Protein AF-A0A8D4VR75-F1 (afdb_monomer)

Solvent-accessible surface area (backbone atoms only — not comparable to full-atom values): 4114 Å² total; per-residue (Å²): 124,54,26,84,90,54,66,36,34,62,70,61,51,51,55,38,38,77,71,71,51,73,48,70,66,67,45,22,76,76,49,49,35,62,75,69,86,45,84,32,46,69,61,49,54,51,52,46,49,53,52,50,51,60,62,67,70,65,81,87,78,91,73,93,83,134

Radius of gyration: 14.33 Å; Cα contacts (8 Å, |Δi|>4): 53; chains: 1; bounding box: 46×24×29 Å

Structure (mmCIF, N/CA/C/O backbone):
data_AF-A0A8D4VR75-F1
#
_entry.id   AF-A0A8D4VR75-F1
#
loop_
_atom_site.group_PDB
_atom_site.id
_atom_site.type_symbol
_atom_site.label_atom_id
_atom_site.label_alt_id
_atom_site.label_comp_id
_atom_site.label_asym_id
_atom_site.label_entity_id
_atom_site.label_seq_id
_atom_site.pdbx_PDB_ins_code
_atom_site.Cartn_x
_atom_site.Cartn_y
_atom_site.Cartn_z
_atom_site.occupancy
_atom_site.B_iso_or_equiv
_atom_site.auth_seq_id
_atom_site.auth_comp_id
_atom_site.auth_asym_id
_atom_site.auth_atom_id
_atom_site.pdbx_PDB_model_num
ATOM 1 N N . MET A 1 1 ? -3.813 -2.685 -11.779 1.00 84.50 1 MET A N 1
ATOM 2 C CA . MET A 1 1 ? -2.733 -3.340 -10.997 1.00 84.50 1 MET A CA 1
ATOM 3 C C . MET A 1 1 ? -1.794 -2.240 -10.531 1.00 84.50 1 MET A C 1
ATOM 5 O O . MET A 1 1 ? -1.695 -1.275 -11.271 1.00 84.50 1 MET A O 1
ATOM 9 N N . LEU A 1 2 ? -1.206 -2.321 -9.333 1.00 93.56 2 LEU A N 1
ATOM 10 C CA . LEU A 1 2 ? -0.375 -1.239 -8.776 1.00 93.56 2 LEU A CA 1
ATOM 11 C C . LEU A 1 2 ? 1.120 -1.596 -8.772 1.00 93.56 2 LEU A C 1
ATOM 13 O O . LEU A 1 2 ? 1.933 -0.785 -9.182 1.00 93.56 2 LEU A O 1
ATOM 17 N N . CYS A 1 3 ? 1.480 -2.826 -8.395 1.00 96.00 3 CYS A N 1
ATOM 18 C CA . CYS A 1 3 ? 2.850 -3.332 -8.508 1.00 96.00 3 CYS A CA 1
ATOM 19 C C . CYS A 1 3 ? 2.870 -4.592 -9.389 1.00 96.00 3 CYS A C 1
ATOM 21 O O . CYS A 1 3 ? 2.307 -5.612 -8.980 1.00 96.00 3 CYS A O 1
ATOM 23 N N . PRO A 1 4 ? 3.496 -4.562 -10.581 1.00 92.00 4 PRO A N 1
ATOM 24 C CA . PRO A 1 4 ? 3.577 -5.732 -11.451 1.00 92.00 4 PRO A CA 1
ATOM 25 C C . PRO A 1 4 ? 4.464 -6.846 -10.880 1.00 92.00 4 PRO A C 1
ATOM 27 O O . PRO A 1 4 ? 4.148 -8.014 -11.073 1.00 92.00 4 PRO A O 1
ATOM 30 N N . CYS A 1 5 ? 5.523 -6.506 -10.135 1.00 95.06 5 CYS A N 1
ATOM 31 C CA . CYS A 1 5 ? 6.472 -7.483 -9.591 1.00 95.06 5 CYS A CA 1
ATOM 32 C C . CYS A 1 5 ? 5.851 -8.421 -8.551 1.00 95.06 5 CYS A C 1
ATOM 34 O O . CYS A 1 5 ? 6.090 -9.622 -8.594 1.00 95.06 5 CYS A O 1
ATOM 36 N N . SER A 1 6 ? 5.062 -7.881 -7.618 1.00 93.06 6 SER A N 1
ATOM 37 C CA . SER A 1 6 ? 4.454 -8.659 -6.531 1.00 93.06 6 SER A CA 1
ATOM 38 C C . SER A 1 6 ? 2.998 -9.047 -6.789 1.00 93.06 6 SER A C 1
ATOM 40 O O . SER A 1 6 ? 2.404 -9.789 -6.011 1.00 93.06 6 SER A O 1
ATOM 42 N N . GLY A 1 7 ? 2.383 -8.544 -7.862 1.00 94.50 7 GLY A N 1
ATOM 43 C CA . GLY A 1 7 ? 0.964 -8.783 -8.116 1.00 94.50 7 GLY A CA 1
ATOM 44 C C . GLY A 1 7 ? 0.018 -7.832 -7.377 1.00 94.50 7 GLY A C 1
ATOM 45 O O . GLY A 1 7 ? -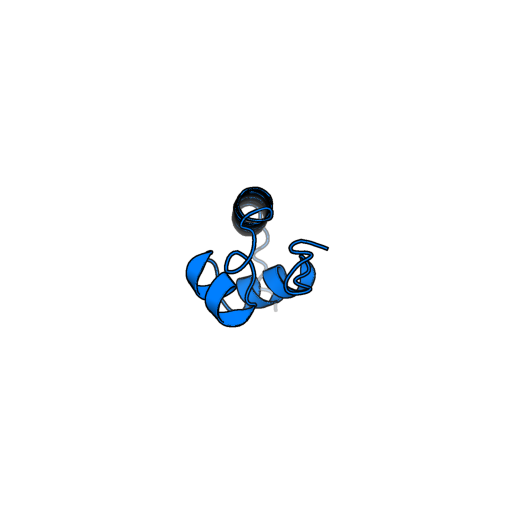1.204 -7.980 -7.487 1.00 94.50 7 GLY A O 1
ATOM 46 N N . THR A 1 8 ? 0.538 -6.857 -6.625 1.00 96.38 8 THR A N 1
ATOM 47 C CA . THR A 1 8 ? -0.273 -6.011 -5.741 1.00 96.38 8 THR A CA 1
ATOM 48 C C . THR A 1 8 ? -1.223 -5.102 -6.521 1.00 96.38 8 THR A C 1
ATOM 50 O O . THR A 1 8 ? -0.861 -4.439 -7.497 1.00 96.38 8 THR A O 1
ATOM 53 N N . ARG A 1 9 ? -2.486 -5.062 -6.084 1.00 96.62 9 ARG A N 1
ATOM 54 C CA . ARG A 1 9 ? -3.575 -4.271 -6.682 1.00 96.62 9 ARG A CA 1
ATOM 55 C C . ARG A 1 9 ? -4.064 -3.213 -5.694 1.00 96.62 9 ARG A C 1
ATOM 57 O O . ARG A 1 9 ? -4.044 -3.460 -4.492 1.00 96.62 9 ARG A O 1
ATOM 64 N N . LYS A 1 10 ? -4.610 -2.103 -6.208 1.00 95.50 10 LYS A N 1
ATOM 65 C CA . LYS A 1 10 ? -5.221 -1.028 -5.402 1.00 95.50 10 LYS A CA 1
ATOM 66 C C . LYS A 1 10 ? -6.241 -1.554 -4.379 1.00 95.50 10 LYS A C 1
ATOM 68 O O . LYS A 1 10 ? -6.221 -1.133 -3.234 1.00 95.50 10 LYS A O 1
ATOM 73 N N . SER A 1 11 ? -7.057 -2.550 -4.738 1.00 95.69 11 SER A N 1
ATOM 74 C CA . SER A 1 11 ? -8.031 -3.160 -3.817 1.00 95.69 11 SER A CA 1
ATOM 75 C C . SER A 1 11 ? -7.400 -3.826 -2.588 1.00 95.69 11 SER A C 1
ATOM 77 O O . SER A 1 11 ? -7.953 -3.741 -1.496 1.00 95.69 11 SER A O 1
ATOM 79 N N . LYS A 1 12 ? -6.229 -4.463 -2.735 1.00 95.62 12 LYS A N 1
ATOM 80 C CA . LYS A 1 12 ? -5.488 -5.052 -1.608 1.00 95.62 12 LYS A CA 1
ATOM 81 C C . LYS A 1 12 ? -4.947 -3.959 -0.686 1.00 95.62 12 LYS A C 1
ATOM 83 O O . LYS A 1 12 ? -5.035 -4.113 0.526 1.00 95.62 12 LYS A O 1
ATOM 88 N N . ILE A 1 13 ? -4.432 -2.871 -1.262 1.00 95.50 13 ILE A N 1
ATOM 89 C CA . ILE A 1 13 ? -3.945 -1.707 -0.512 1.00 95.50 13 ILE A CA 1
ATOM 90 C C . ILE A 1 13 ? -5.087 -1.044 0.259 1.00 95.50 13 ILE A C 1
ATOM 92 O O . ILE A 1 13 ? -4.970 -0.839 1.458 1.00 95.50 13 ILE A O 1
ATOM 96 N N . LEU A 1 14 ? -6.230 -0.820 -0.389 1.00 95.38 14 LEU A N 1
ATOM 97 C CA . LEU A 1 14 ? -7.410 -0.246 0.253 1.00 95.38 14 LEU A CA 1
ATOM 98 C C . LEU A 1 14 ? -7.943 -1.125 1.397 1.00 95.38 14 LEU A C 1
ATOM 100 O O . LEU A 1 14 ? -8.368 -0.613 2.428 1.00 95.38 14 LEU A O 1
ATOM 104 N N . ALA A 1 15 ? -7.919 -2.451 1.238 1.00 96.00 15 ALA A N 1
ATOM 105 C CA . ALA A 1 15 ? -8.303 -3.370 2.309 1.00 96.00 15 ALA A CA 1
ATOM 106 C C . ALA A 1 15 ? -7.346 -3.291 3.511 1.00 96.00 15 ALA A C 1
ATOM 108 O O . ALA A 1 15 ? -7.792 -3.367 4.649 1.00 96.00 15 ALA A O 1
ATOM 109 N N . LEU A 1 16 ? -6.043 -3.123 3.266 1.00 95.94 16 LEU A N 1
ATOM 110 C CA . LEU A 1 16 ? -5.042 -2.913 4.315 1.00 95.94 16 LEU A CA 1
ATOM 111 C C . LEU A 1 16 ? -5.215 -1.554 5.003 1.00 95.94 16 LEU A C 1
ATOM 113 O O . LEU A 1 16 ? -5.181 -1.490 6.229 1.00 95.94 16 LEU A O 1
ATOM 117 N N . TYR A 1 17 ? -5.497 -0.507 4.231 1.00 95.38 17 TYR A N 1
ATOM 118 C CA . TYR A 1 17 ? -5.764 0.834 4.743 1.00 95.38 17 TYR A CA 1
ATOM 119 C C . TYR A 1 17 ? -6.969 0.849 5.691 1.00 95.38 17 TYR A C 1
ATOM 121 O O . TYR A 1 17 ? -6.881 1.353 6.806 1.00 95.38 17 TYR A O 1
ATOM 129 N N . GLN A 1 18 ? -8.069 0.189 5.311 1.00 93.38 18 GLN A N 1
ATOM 130 C CA . GLN A 1 18 ? -9.252 0.022 6.169 1.00 93.38 18 GLN A CA 1
ATOM 131 C C . GLN A 1 18 ? -8.988 -0.810 7.436 1.00 93.38 18 GLN A C 1
ATOM 133 O O . GLN A 1 18 ? -9.729 -0.702 8.407 1.00 93.38 18 GLN A O 1
ATOM 138 N N . GLN A 1 19 ? -7.936 -1.632 7.4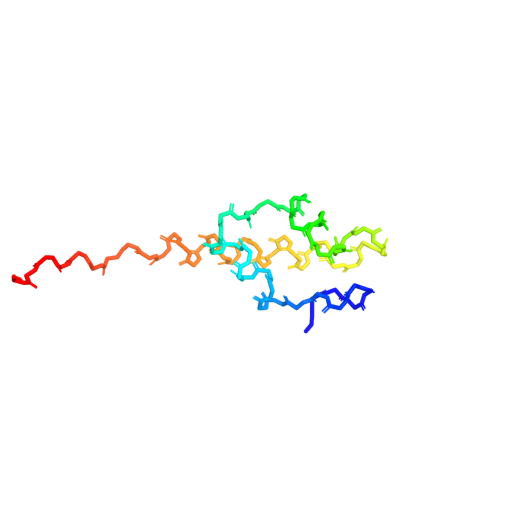47 1.00 95.00 19 GLN A N 1
ATOM 139 C CA . GLN A 1 19 ? -7.476 -2.360 8.635 1.00 95.00 19 GLN A CA 1
ATOM 140 C C . GLN A 1 19 ? -6.531 -1.520 9.514 1.00 95.00 19 GLN A C 1
ATOM 142 O O . GLN A 1 19 ? -5.991 -2.041 10.488 1.00 95.00 19 GLN A O 1
ATOM 147 N N . GLY A 1 20 ? -6.309 -0.248 9.169 1.00 94.62 20 GLY A N 1
ATOM 148 C CA . GLY A 1 20 ? -5.416 0.668 9.880 1.00 94.62 20 GLY A CA 1
ATOM 149 C C . GLY A 1 20 ? -3.958 0.615 9.422 1.00 94.62 20 GLY A C 1
ATOM 150 O O . GLY A 1 20 ? -3.113 1.253 10.039 1.00 94.62 20 GLY A O 1
ATOM 151 N N . VAL A 1 21 ? -3.640 -0.123 8.354 1.00 96.12 21 VAL A N 1
ATOM 152 C CA . VAL A 1 21 ? -2.289 -0.144 7.777 1.00 96.12 21 VAL A CA 1
ATOM 153 C C . VAL A 1 21 ? -2.186 0.965 6.736 1.00 96.12 21 VAL A C 1
ATOM 155 O O . VAL A 1 21 ? -2.541 0.768 5.573 1.00 96.12 21 VAL A O 1
ATOM 158 N N . THR A 1 22 ? -1.7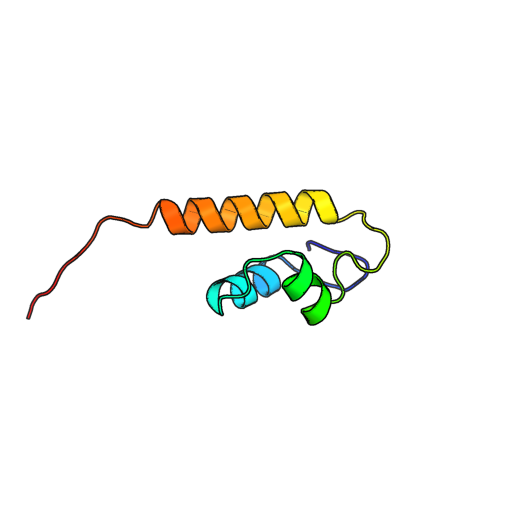45 2.142 7.167 1.00 94.44 22 THR A N 1
ATOM 159 C CA . THR A 1 22 ? -1.761 3.369 6.353 1.00 94.44 22 THR A CA 1
ATOM 160 C C . THR A 1 22 ? -0.382 3.798 5.855 1.00 94.44 22 THR A C 1
ATOM 162 O O . THR A 1 22 ? -0.295 4.654 4.976 1.00 94.44 22 THR A O 1
ATOM 165 N N . ASP A 1 23 ? 0.692 3.196 6.366 1.00 94.00 23 ASP A N 1
ATOM 166 C CA . ASP A 1 23 ? 2.069 3.523 6.008 1.00 94.00 23 ASP A CA 1
ATOM 167 C C . ASP A 1 23 ? 2.639 2.599 4.918 1.00 94.00 23 ASP A C 1
ATOM 169 O O . ASP A 1 23 ? 2.355 1.399 4.847 1.00 94.00 23 ASP A O 1
ATOM 173 N N . LEU A 1 24 ? 3.477 3.176 4.052 1.00 93.69 24 LEU A N 1
ATOM 174 C CA . LEU A 1 24 ? 4.068 2.476 2.911 1.00 93.69 24 LEU A CA 1
ATOM 175 C C . LEU A 1 24 ? 4.936 1.282 3.340 1.00 93.69 24 LEU A C 1
ATOM 177 O O . LEU A 1 24 ? 4.951 0.262 2.652 1.00 93.69 24 LEU A O 1
ATOM 181 N N . GLU A 1 25 ? 5.643 1.396 4.465 1.00 94.56 25 GLU A N 1
ATOM 182 C CA . GLU A 1 25 ? 6.555 0.363 4.962 1.00 94.56 25 GLU A CA 1
ATOM 183 C C . GLU A 1 25 ? 5.794 -0.900 5.390 1.00 94.56 25 GLU A C 1
ATOM 185 O O . GLU A 1 25 ? 6.071 -1.998 4.903 1.00 94.56 25 GLU A O 1
ATOM 190 N N . SER A 1 26 ? 4.764 -0.754 6.221 1.00 96.12 26 SER A N 1
ATOM 191 C CA . SER A 1 26 ? 3.911 -1.859 6.668 1.00 96.12 26 SER A CA 1
ATOM 192 C C . SER A 1 26 ? 3.154 -2.493 5.508 1.00 96.12 26 SER A C 1
ATOM 194 O O . SER A 1 26 ? 2.951 -3.712 5.470 1.00 96.12 26 SER A O 1
ATOM 196 N N . ILE A 1 27 ? 2.752 -1.687 4.524 1.00 95.31 27 ILE A N 1
ATOM 197 C CA . ILE A 1 27 ? 2.143 -2.185 3.291 1.00 95.31 27 ILE A CA 1
ATOM 198 C C . ILE A 1 27 ? 3.154 -2.987 2.466 1.00 95.31 27 ILE A C 1
ATOM 200 O O . ILE A 1 27 ? 2.815 -4.071 1.979 1.00 95.31 27 ILE A O 1
ATOM 204 N N . SER A 1 28 ? 4.383 -2.491 2.325 1.00 95.62 28 SER A N 1
ATOM 205 C CA . SER A 1 28 ? 5.489 -3.187 1.658 1.00 95.62 28 SER A CA 1
ATOM 206 C C . SER A 1 28 ? 5.750 -4.540 2.323 1.00 95.62 28 SER A C 1
ATOM 208 O O . SER A 1 28 ? 5.648 -5.573 1.661 1.00 95.62 28 SER A O 1
ATOM 210 N N . LEU A 1 29 ? 5.902 -4.578 3.650 1.00 95.31 29 LEU A N 1
ATOM 211 C CA . LEU A 1 29 ? 6.097 -5.811 4.427 1.00 95.31 29 LEU A CA 1
ATOM 212 C C . LEU A 1 29 ? 4.970 -6.837 4.235 1.00 95.31 29 LEU A C 1
ATOM 214 O O . LEU A 1 29 ? 5.219 -8.040 4.168 1.00 95.31 29 LEU A O 1
ATOM 218 N N . ARG A 1 30 ? 3.718 -6.380 4.127 1.00 95.19 30 ARG A N 1
ATOM 219 C CA . ARG A 1 30 ? 2.547 -7.263 3.985 1.00 95.19 30 ARG A CA 1
ATOM 220 C C . ARG A 1 30 ? 2.269 -7.724 2.557 1.00 95.19 30 ARG A C 1
ATOM 222 O O . ARG A 1 30 ? 1.515 -8.680 2.370 1.00 95.19 30 ARG A O 1
ATOM 229 N N . THR A 1 31 ? 2.787 -7.020 1.553 1.00 94.56 31 THR A N 1
ATOM 230 C CA . THR A 1 31 ? 2.419 -7.250 0.144 1.00 94.56 31 THR A CA 1
ATOM 231 C C . THR A 1 31 ? 3.604 -7.531 -0.774 1.00 94.56 31 THR A C 1
ATOM 233 O O . THR A 1 31 ? 3.390 -7.923 -1.919 1.00 94.56 31 THR A O 1
ATOM 236 N N . GLY A 1 32 ? 4.835 -7.302 -0.316 1.00 94.44 32 GLY A N 1
ATOM 237 C CA . GLY A 1 32 ? 6.050 -7.331 -1.133 1.00 94.44 32 GLY A CA 1
ATOM 238 C C . GLY A 1 32 ? 6.106 -6.242 -2.211 1.00 94.44 32 GLY A C 1
ATOM 239 O O . GLY A 1 32 ? 6.985 -6.272 -3.072 1.00 94.44 32 GLY A O 1
ATOM 240 N N . ALA A 1 33 ? 5.153 -5.304 -2.236 1.00 95.06 33 ALA A N 1
ATOM 241 C CA . ALA A 1 33 ? 5.217 -4.158 -3.137 1.00 95.06 33 ALA A CA 1
ATOM 242 C C . ALA A 1 33 ? 6.330 -3.198 -2.685 1.00 95.06 33 ALA A C 1
ATOM 244 O O . ALA A 1 33 ? 6.626 -3.114 -1.502 1.00 95.06 33 ALA A O 1
ATOM 245 N N . CYS A 1 34 ? 6.960 -2.495 -3.628 1.00 93.06 34 CYS A N 1
ATOM 246 C CA . CYS A 1 34 ? 8.141 -1.644 -3.402 1.00 93.06 34 CYS A CA 1
ATOM 247 C C . CYS A 1 34 ? 9.430 -2.364 -2.950 1.00 93.06 34 CYS A C 1
ATOM 249 O O . CYS A 1 34 ? 10.485 -1.749 -2.986 1.00 93.06 34 CYS A O 1
ATOM 251 N N . SER A 1 35 ? 9.411 -3.661 -2.623 1.00 92.81 35 SER A N 1
ATOM 252 C CA . SER A 1 35 ? 10.636 -4.412 -2.274 1.00 92.81 35 SER A CA 1
ATOM 253 C C . SER A 1 35 ? 11.422 -4.939 -3.491 1.00 92.81 35 SER A C 1
ATOM 255 O O . SER A 1 35 ? 12.480 -5.537 -3.328 1.00 92.81 35 SER A O 1
ATOM 257 N N . GLY A 1 36 ? 10.873 -4.785 -4.703 1.00 88.81 36 GLY A N 1
ATOM 258 C CA . GLY A 1 36 ? 11.444 -5.280 -5.961 1.00 88.81 36 GLY A CA 1
ATOM 259 C C . GLY A 1 36 ? 12.106 -4.180 -6.793 1.00 88.81 36 GLY A C 1
ATOM 260 O O . GLY A 1 36 ? 13.166 -3.678 -6.449 1.00 88.81 36 GLY A O 1
ATOM 261 N N . CYS A 1 37 ? 11.4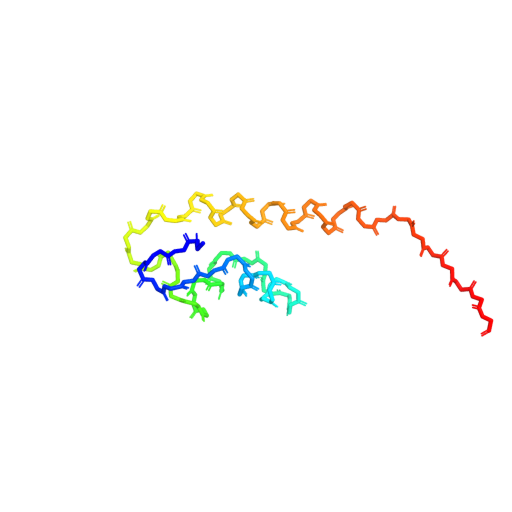86 -3.807 -7.917 1.00 94.19 37 CYS A N 1
ATOM 262 C CA . CYS A 1 37 ? 12.053 -2.843 -8.868 1.00 94.19 37 CYS A CA 1
ATOM 263 C C . CYS A 1 37 ? 11.876 -1.357 -8.496 1.00 94.19 37 CYS A C 1
ATOM 265 O O . CYS A 1 37 ? 12.325 -0.505 -9.255 1.00 94.19 37 CYS A O 1
ATOM 267 N N . GLY A 1 38 ? 11.145 -1.034 -7.423 1.00 91.19 38 GLY A N 1
ATOM 268 C CA . GLY A 1 38 ? 10.829 0.349 -7.016 1.00 91.19 38 GLY A CA 1
ATOM 269 C C . GLY A 1 38 ? 9.849 1.114 -7.925 1.00 91.19 38 GLY A C 1
ATOM 270 O O . GLY A 1 38 ? 9.267 2.115 -7.528 1.00 91.19 38 GLY A O 1
ATOM 271 N N . GLY A 1 39 ? 9.548 0.618 -9.128 1.00 94.50 39 GLY A N 1
ATOM 272 C CA . GLY A 1 39 ? 8.755 1.359 -10.121 1.00 94.50 39 GLY A CA 1
ATOM 273 C C . GLY A 1 39 ? 7.310 1.705 -9.731 1.00 94.50 39 GLY A C 1
ATOM 274 O O . GLY A 1 39 ? 6.677 2.475 -10.438 1.00 94.50 39 GLY A O 1
ATOM 275 N N . CYS A 1 40 ? 6.777 1.150 -8.637 1.00 95.00 40 CYS A N 1
ATOM 276 C CA . CYS A 1 40 ? 5.434 1.450 -8.130 1.00 95.00 40 CYS A CA 1
ATOM 277 C C . CYS A 1 40 ? 5.416 2.390 -6.912 1.00 95.00 40 CYS A C 1
ATOM 279 O O . CYS A 1 40 ? 4.344 2.622 -6.359 1.00 95.00 40 CYS A O 1
ATOM 281 N N . 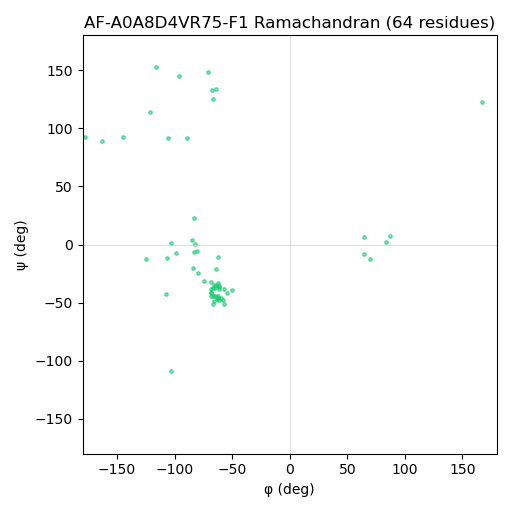GLU A 1 41 ? 6.570 2.875 -6.441 1.00 94.38 41 GLU A N 1
ATOM 282 C CA . GLU A 1 41 ? 6.668 3.674 -5.208 1.00 94.38 41 GLU A CA 1
ATOM 283 C C . GLU A 1 41 ? 5.872 4.980 -5.296 1.00 94.38 41 GLU A C 1
ATOM 285 O O . GLU A 1 41 ? 5.073 5.275 -4.406 1.00 94.38 41 GLU A O 1
ATOM 290 N N . ALA A 1 42 ? 6.026 5.720 -6.396 1.00 94.50 42 ALA A N 1
ATOM 291 C CA . ALA A 1 42 ? 5.298 6.966 -6.621 1.00 94.50 42 ALA A CA 1
ATOM 292 C C . ALA A 1 42 ? 3.777 6.737 -6.691 1.00 94.50 42 ALA A C 1
ATOM 294 O O . ALA A 1 42 ? 3.019 7.435 -6.020 1.00 94.50 42 ALA A O 1
ATOM 295 N N . ASP A 1 43 ? 3.330 5.720 -7.436 1.00 95.25 43 ASP A N 1
ATOM 296 C CA . ASP A 1 43 ? 1.910 5.364 -7.538 1.00 95.25 43 ASP A CA 1
ATOM 297 C C . ASP A 1 43 ? 1.323 4.879 -6.205 1.00 95.25 43 ASP A C 1
ATOM 299 O O . ASP A 1 43 ? 0.157 5.142 -5.908 1.00 95.25 43 ASP A O 1
ATOM 303 N N . MET A 1 44 ? 2.108 4.164 -5.390 1.00 95.00 44 MET A N 1
ATOM 304 C CA . MET A 1 44 ? 1.693 3.743 -4.048 1.00 95.00 44 MET A CA 1
ATOM 305 C C . MET A 1 44 ? 1.500 4.943 -3.126 1.00 95.00 44 MET A C 1
ATOM 307 O O . MET A 1 44 ? 0.462 5.034 -2.476 1.00 95.00 44 MET A O 1
ATOM 311 N N . LEU A 1 45 ? 2.463 5.868 -3.087 1.00 95.12 45 LEU A N 1
ATOM 312 C CA . LEU A 1 45 ? 2.365 7.081 -2.273 1.00 95.12 45 LEU A CA 1
ATOM 313 C C . LEU A 1 45 ? 1.186 7.956 -2.703 1.00 95.12 45 LEU A C 1
ATOM 315 O O . LEU A 1 45 ? 0.414 8.391 -1.849 1.00 95.12 45 LEU A O 1
ATOM 319 N N . ALA A 1 46 ? 1.005 8.152 -4.012 1.00 95.88 46 ALA A N 1
ATOM 320 C CA . ALA A 1 46 ? -0.143 8.874 -4.549 1.00 95.88 46 ALA A CA 1
ATOM 321 C C . ALA A 1 46 ? -1.461 8.212 -4.124 1.00 95.88 46 ALA A C 1
ATOM 323 O O . ALA A 1 46 ? -2.338 8.882 -3.590 1.00 95.88 46 ALA A O 1
ATOM 324 N N . PHE A 1 47 ? -1.572 6.887 -4.259 1.00 95.62 47 PHE A N 1
ATOM 325 C CA . PHE A 1 47 ? -2.789 6.172 -3.880 1.00 95.62 47 PHE A CA 1
ATOM 326 C C . PHE A 1 47 ? -3.078 6.211 -2.372 1.00 95.62 47 PHE A C 1
ATOM 328 O O . PHE A 1 47 ? -4.240 6.266 -1.970 1.00 95.62 47 PHE A O 1
ATOM 335 N N . LEU A 1 48 ? -2.048 6.197 -1.5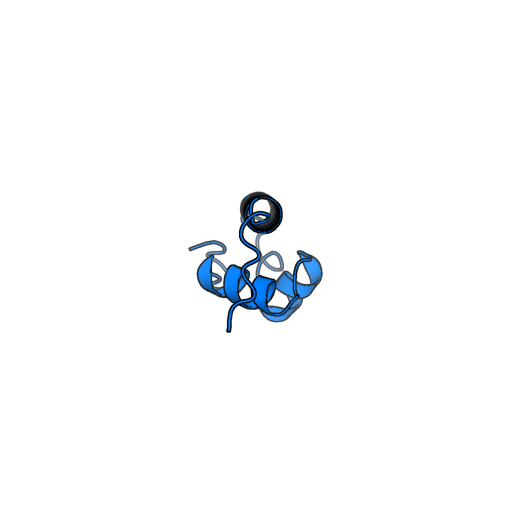23 1.00 95.19 48 LEU A N 1
ATOM 336 C CA . LEU A 1 48 ? -2.222 6.358 -0.076 1.00 95.19 48 LEU A CA 1
ATOM 337 C C . LEU A 1 48 ? -2.678 7.767 0.294 1.00 95.19 48 LEU A C 1
ATOM 339 O O . LEU A 1 48 ? -3.533 7.903 1.168 1.00 95.19 48 LEU A O 1
ATOM 343 N N . ALA A 1 49 ? -2.163 8.789 -0.392 1.00 94.56 49 ALA A N 1
ATOM 344 C CA . ALA A 1 49 ? -2.651 10.155 -0.246 1.00 94.56 49 ALA A CA 1
ATOM 345 C C . ALA A 1 49 ? -4.122 10.261 -0.681 1.00 94.56 49 ALA A C 1
ATOM 347 O O . ALA A 1 49 ? -4.933 10.762 0.087 1.00 94.56 49 ALA A O 1
ATOM 348 N N . GLU A 1 50 ? -4.499 9.686 -1.832 1.00 94.69 50 GLU A N 1
ATOM 349 C CA . GLU A 1 50 ? -5.904 9.609 -2.271 1.00 94.69 50 GLU A CA 1
ATOM 350 C C . GLU A 1 50 ? -6.802 8.945 -1.207 1.00 94.69 50 GLU A C 1
ATOM 352 O O . GLU A 1 50 ? -7.905 9.416 -0.943 1.00 94.69 50 GLU A O 1
ATOM 357 N N . CYS A 1 51 ? -6.336 7.867 -0.562 1.00 92.62 51 CYS A N 1
ATOM 358 C CA . CYS A 1 51 ? -7.085 7.200 0.510 1.00 92.62 51 CYS A CA 1
ATOM 359 C C . CYS A 1 51 ? -7.224 8.071 1.767 1.00 92.62 51 CYS A C 1
ATOM 361 O O . CYS A 1 51 ? -8.265 8.024 2.421 1.00 92.62 51 CYS A O 1
ATOM 363 N N . ALA A 1 52 ? -6.189 8.842 2.110 1.00 91.44 52 ALA A N 1
ATOM 364 C CA . ALA A 1 52 ? -6.206 9.750 3.252 1.00 91.44 52 ALA A CA 1
ATOM 365 C C . ALA A 1 52 ? -7.168 10.922 3.027 1.00 91.44 52 ALA A C 1
ATOM 367 O O . ALA A 1 52 ? -7.978 11.208 3.905 1.00 91.44 52 ALA A O 1
ATOM 368 N N . GLU A 1 53 ? -7.143 11.528 1.839 1.00 90.19 53 GLU A N 1
ATOM 369 C CA . GLU A 1 53 ? -8.073 12.597 1.458 1.00 90.19 53 GLU A CA 1
ATOM 370 C C . GLU A 1 53 ? -9.516 12.071 1.422 1.00 90.19 53 GLU A C 1
ATOM 372 O O . GLU A 1 53 ? -10.404 12.664 2.029 1.00 90.19 53 GLU A O 1
ATOM 377 N N . ALA A 1 54 ? -9.747 10.886 0.842 1.00 84.31 54 ALA A N 1
ATOM 378 C CA . ALA A 1 54 ? -11.069 10.254 0.837 1.00 84.31 54 ALA A CA 1
ATOM 379 C C . ALA A 1 54 ? -11.585 9.923 2.253 1.00 84.31 54 ALA A C 1
ATOM 381 O O . ALA A 1 54 ? -12.790 9.976 2.504 1.00 84.31 54 ALA A O 1
ATOM 382 N N . ALA A 1 55 ? -10.692 9.587 3.190 1.00 76.00 55 ALA A N 1
ATOM 383 C CA . ALA A 1 55 ? -11.043 9.407 4.598 1.00 76.00 55 ALA A CA 1
ATOM 384 C C . ALA A 1 55 ? -11.288 10.750 5.316 1.00 76.00 55 ALA A C 1
ATOM 386 O O . ALA A 1 55 ? -12.118 10.811 6.225 1.00 76.00 55 ALA A O 1
ATOM 387 N N . ALA A 1 56 ? -10.606 11.822 4.904 1.00 69.00 56 ALA A N 1
ATOM 388 C CA . ALA A 1 56 ? -10.750 13.173 5.447 1.00 69.00 56 ALA A CA 1
ATOM 389 C C . ALA A 1 56 ? -11.971 13.936 4.899 1.00 69.00 56 ALA A C 1
ATOM 391 O O . ALA A 1 56 ? -12.481 14.812 5.592 1.00 69.00 56 ALA A O 1
ATOM 392 N N . GLU A 1 57 ? -12.477 13.588 3.710 1.00 55.06 57 GLU A N 1
ATOM 393 C CA . GLU A 1 57 ? -13.733 14.098 3.124 1.00 55.06 57 GLU A CA 1
ATOM 394 C C . GLU A 1 57 ? -14.991 13.372 3.646 1.00 55.06 57 GLU A C 1
ATOM 396 O O . GLU A 1 57 ? -16.119 13.727 3.303 1.00 55.06 57 GLU A O 1
ATOM 401 N N . ALA A 1 58 ? -14.829 12.403 4.553 1.00 55.88 58 ALA A N 1
ATOM 402 C CA . ALA A 1 58 ? -15.927 11.725 5.236 1.00 55.88 58 ALA A CA 1
ATOM 403 C C . ALA A 1 58 ? -16.541 12.422 6.490 1.00 55.88 58 ALA A C 1
ATOM 405 O O . ALA A 1 58 ? -17.165 11.710 7.283 1.00 55.88 58 ALA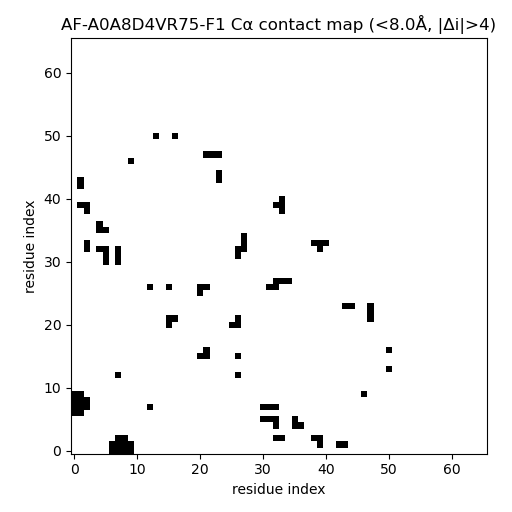 A O 1
ATOM 406 N N . PRO A 1 59 ? -16.467 13.753 6.735 1.00 55.19 59 PRO A N 1
ATOM 407 C CA . PRO A 1 59 ? -17.275 14.381 7.773 1.00 55.19 59 PRO A CA 1
ATOM 408 C C . PRO A 1 59 ? -18.438 15.183 7.165 1.00 55.19 59 PRO A C 1
ATOM 410 O O . PRO A 1 59 ? -18.286 16.360 6.873 1.00 55.19 59 PRO A O 1
ATOM 413 N N . ILE A 1 60 ? -19.608 14.543 7.005 1.00 57.00 60 ILE A N 1
ATOM 414 C CA . ILE A 1 60 ? -20.925 14.983 7.531 1.00 57.00 60 ILE A CA 1
ATOM 415 C C . ILE A 1 60 ? -22.043 13.968 7.193 1.00 57.00 60 ILE A C 1
ATOM 417 O O . ILE A 1 60 ? -22.744 14.085 6.195 1.00 57.00 60 ILE A O 1
ATOM 421 N N . SER A 1 61 ? -22.314 13.024 8.095 1.00 49.44 61 SER A N 1
ATOM 422 C CA . SER A 1 61 ? -23.692 12.782 8.556 1.00 49.44 61 SER A CA 1
ATOM 423 C C . SER A 1 61 ? -23.652 11.983 9.852 1.00 49.44 61 SER A C 1
ATOM 425 O O . SER A 1 61 ? -23.657 10.754 9.873 1.00 49.44 61 SER A O 1
ATOM 427 N N . GLY A 1 62 ? -23.593 12.709 10.966 1.00 57.53 62 GLY A N 1
ATOM 428 C CA . GLY A 1 62 ? -24.171 12.191 12.191 1.00 57.53 62 GLY A CA 1
ATOM 429 C C . GLY A 1 62 ? -25.685 12.107 12.013 1.00 57.53 62 GLY A C 1
ATOM 430 O O . GLY A 1 62 ? -26.330 13.109 11.716 1.00 57.53 62 GLY A O 1
ATOM 431 N N . ALA A 1 63 ? -26.254 10.930 12.242 1.00 51.53 63 ALA A N 1
ATOM 432 C CA . ALA A 1 63 ? -27.652 10.794 12.611 1.00 51.53 63 ALA A CA 1
ATOM 433 C C . ALA A 1 63 ? -27.786 9.627 13.591 1.00 51.53 63 ALA A C 1
ATOM 435 O O . ALA A 1 63 ? -27.958 8.474 13.207 1.00 51.53 63 ALA A O 1
ATOM 436 N N . GLY A 1 64 ? -27.724 9.956 14.882 1.00 59.91 64 GLY A N 1
ATOM 437 C CA . GLY A 1 64 ? -28.535 9.235 15.849 1.00 59.91 64 GLY A CA 1
ATOM 438 C C . GLY A 1 64 ? -30.016 9.484 15.545 1.00 59.91 64 GLY A C 1
ATOM 439 O O . GLY A 1 64 ? -30.402 10.623 15.272 1.00 59.91 64 GLY A O 1
ATOM 440 N N . ARG A 1 65 ? -30.795 8.398 15.554 1.00 56.31 65 ARG A N 1
ATOM 441 C CA . ARG A 1 65 ? -32.265 8.227 15.660 1.00 56.31 65 ARG A CA 1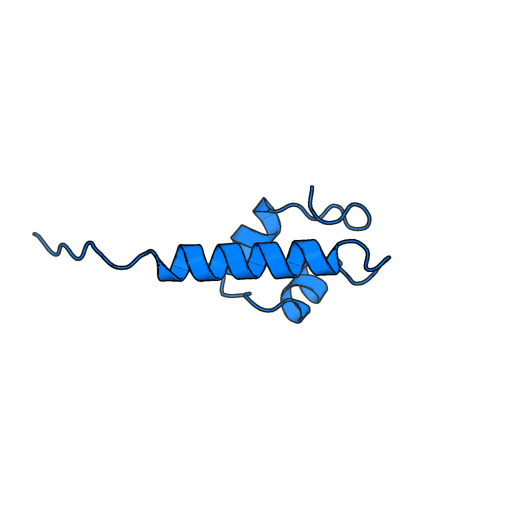
ATOM 442 C C .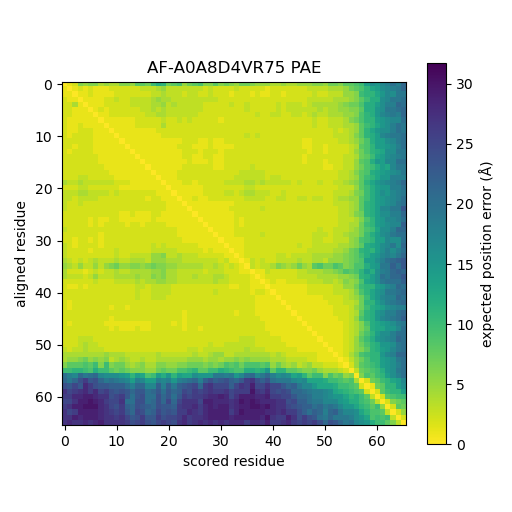 ARG A 1 65 ? -32.507 6.756 15.263 1.00 56.31 65 ARG A C 1
ATOM 444 O O . ARG A 1 65 ? -32.064 6.375 14.189 1.00 56.31 65 ARG A O 1
ATOM 451 N N . ALA A 1 66 ? -33.121 5.869 16.040 1.00 50.41 66 ALA A N 1
ATOM 452 C CA . ALA A 1 66 ? -34.024 5.972 17.182 1.00 50.41 66 ALA A CA 1
ATOM 453 C C . ALA A 1 66 ? -33.792 4.796 18.149 1.00 50.41 66 ALA A C 1
ATOM 455 O O . ALA A 1 66 ? -33.190 3.791 17.705 1.00 50.41 66 ALA A O 1
#

Foldseek 3Di:
DQAPVQPDDLVVVLVCVVVVNLDPVVVCVVRVGCVPPNPRVVVSVVSSVVSVVVVVVPPDDDDDDD

Sequence (66 aa):
MLCPCSGTRKSKILALYQQGVTDLESISLRTGACSGCGGCEADMLAFLAECAEAAAEAPISGAGRA

pLDDT: mean 87.51, std 14.53, range [49.44, 96.62]

Organism: NCBI:txid1295382

Secondary structure (DSSP, 8-state):
---TTT---HHHHHHHHHTT--SHHHHHHHH-TTSSSSTTHHHHHHHHHHHHHHHHT---------

Nearest PDB structures (foldseek):
  6e6r-assembly1_A  TM=9.358E-01  e=1.091E-01  Pseudomonas aeruginosa
  6e6s-assembly2_B  TM=9.078E-01  e=1.330E-01  Pseudomonas aeruginosa
  4e6k-assembly1_G  TM=9.243E-01  e=1.851E-01  Pseudomonas aeruginosa PAO1

Mean predicted aligned error: 6.65 Å

InterPro domains:
  IPR007419 BFD-like [2Fe-2S]-binding domain [PF04324] (2-50)